Protein AF-A0A8T4NAD2-F1 (afdb_monomer)

Mean predicted aligned error: 4.67 Å

Radius of gyration: 14.49 Å; Cα contacts (8 Å, |Δi|>4): 57; chains: 1; bounding box: 30×14×42 Å

Foldseek 3Di:
DVVLLVVLVVLLVVLQVQLVVLQVCLVVVVDDPPDHSVNSNVSSVVSNVVSVVSVVVSVVVVVD

Structure (mmCIF, N/CA/C/O backbone):
data_AF-A0A8T4NAD2-F1
#
_entry.id   AF-A0A8T4NAD2-F1
#
loop_
_atom_site.group_PDB
_atom_site.id
_atom_site.type_symbol
_atom_site.label_atom_id
_atom_site.label_alt_id
_atom_site.label_comp_id
_atom_site.label_asym_id
_atom_site.label_entity_id
_atom_site.label_seq_id
_atom_site.pdbx_PDB_ins_code
_atom_site.Cartn_x
_atom_site.Cartn_y
_atom_site.Cartn_z
_atom_site.occupancy
_atom_site.B_iso_or_equiv
_atom_site.auth_seq_id
_atom_site.auth_comp_id
_atom_site.auth_asym_id
_atom_site.auth_atom_id
_atom_site.pdbx_PDB_model_num
ATOM 1 N N . MET A 1 1 ? -14.682 6.030 19.999 1.00 68.31 1 MET A N 1
ATOM 2 C CA . MET A 1 1 ? -13.951 4.924 19.335 1.00 68.31 1 MET A CA 1
ATOM 3 C C . MET A 1 1 ? -14.302 4.748 17.857 1.00 68.31 1 MET A C 1
ATOM 5 O O . MET A 1 1 ? -13.400 4.827 17.030 1.00 68.31 1 MET A O 1
ATOM 9 N N . VAL A 1 2 ? -15.585 4.638 17.491 1.00 80.06 2 VAL A N 1
ATOM 10 C CA . VAL A 1 2 ? -16.050 4.348 16.111 1.00 80.06 2 VAL A CA 1
ATOM 11 C C . VAL A 1 2 ? -15.454 5.259 15.017 1.00 80.06 2 VAL A C 1
ATOM 13 O O . VAL A 1 2 ? -15.033 4.781 13.963 1.00 80.06 2 VAL A O 1
ATOM 16 N N 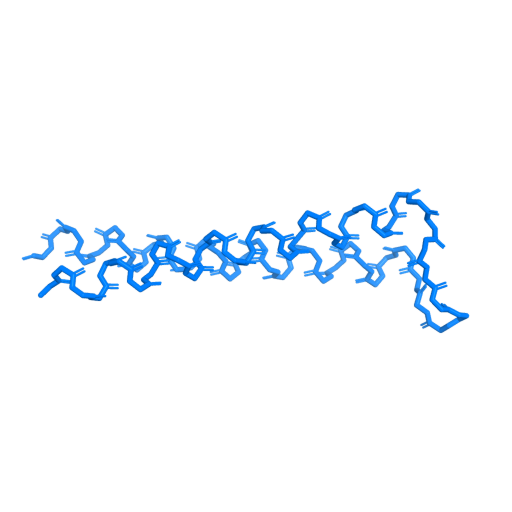. LYS A 1 3 ? -15.340 6.576 15.261 1.00 88.88 3 LYS A N 1
ATOM 17 C CA . LYS A 1 3 ? -14.753 7.523 14.287 1.00 88.88 3 LYS A CA 1
ATOM 1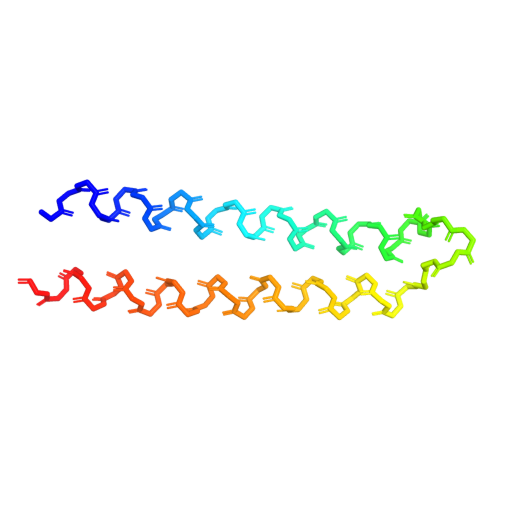8 C C . LYS A 1 3 ? -13.274 7.228 13.982 1.00 88.88 3 LYS A C 1
ATOM 20 O O . LYS A 1 3 ? -12.854 7.349 12.831 1.00 88.88 3 LYS A O 1
ATOM 25 N N . ARG A 1 4 ? -12.492 6.827 14.994 1.00 89.75 4 ARG A N 1
ATOM 26 C CA . ARG A 1 4 ? -11.057 6.515 14.860 1.00 89.75 4 ARG A CA 1
ATOM 27 C C . ARG A 1 4 ? -10.852 5.236 14.055 1.00 89.75 4 ARG A C 1
ATOM 29 O O . ARG A 1 4 ? -10.028 5.222 13.148 1.00 89.75 4 ARG A O 1
ATOM 36 N N . GLU A 1 5 ? -11.647 4.204 14.322 1.00 92.38 5 GLU A N 1
ATOM 37 C CA . GLU A 1 5 ? -11.605 2.954 13.558 1.00 92.38 5 GLU A CA 1
ATOM 38 C C . GLU A 1 5 ? -11.980 3.152 12.092 1.00 92.38 5 GLU A C 1
ATOM 40 O O . GLU A 1 5 ? -11.276 2.678 11.202 1.00 92.38 5 GLU A O 1
ATOM 45 N N . LYS A 1 6 ? -13.066 3.891 11.825 1.00 93.94 6 LYS A N 1
ATOM 46 C CA . LYS A 1 6 ? -13.499 4.19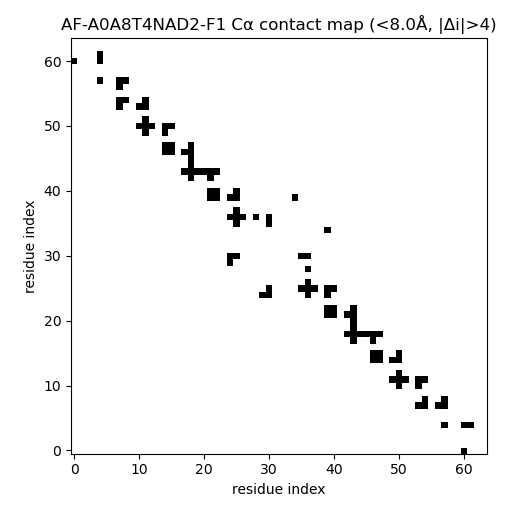3 10.455 1.00 93.94 6 LYS A CA 1
ATOM 47 C C . LYS A 1 6 ? -12.412 4.950 9.687 1.00 93.94 6 LYS A C 1
ATOM 49 O O . LYS A 1 6 ? -12.163 4.648 8.521 1.00 93.94 6 LYS A O 1
ATOM 54 N N . ARG A 1 7 ? -11.730 5.894 10.349 1.00 95.25 7 ARG A N 1
ATOM 55 C CA . ARG A 1 7 ? -10.591 6.622 9.772 1.00 95.25 7 ARG A CA 1
ATOM 56 C C . ARG A 1 7 ? -9.423 5.685 9.456 1.00 95.25 7 ARG A C 1
ATOM 58 O O . ARG A 1 7 ? -8.926 5.736 8.337 1.00 95.25 7 ARG A O 1
ATOM 65 N N . LEU A 1 8 ? -9.035 4.813 10.388 1.00 94.44 8 LEU A N 1
ATOM 66 C CA . LEU A 1 8 ? -7.945 3.852 10.181 1.00 94.44 8 LEU A CA 1
ATOM 67 C C . LEU A 1 8 ? -8.243 2.887 9.029 1.00 94.44 8 LEU A C 1
ATOM 69 O O . LEU A 1 8 ? -7.399 2.719 8.156 1.00 94.44 8 LEU A O 1
ATOM 73 N N . LYS A 1 9 ? -9.458 2.327 8.955 1.00 95.06 9 LYS A N 1
ATOM 74 C CA . LYS A 1 9 ? -9.873 1.471 7.829 1.00 95.06 9 LYS A CA 1
ATOM 75 C C . LYS A 1 9 ? -9.761 2.194 6.484 1.00 95.06 9 LYS A C 1
ATOM 77 O O . LYS A 1 9 ? -9.234 1.630 5.531 1.00 95.06 9 LYS A O 1
ATOM 82 N N . LYS A 1 10 ? -10.212 3.455 6.414 1.00 96.81 10 LYS A N 1
ATOM 83 C CA . LYS A 1 10 ? -10.101 4.270 5.193 1.00 96.81 10 LYS A CA 1
ATOM 84 C C . LYS A 1 10 ? -8.639 4.522 4.809 1.00 96.81 10 LYS A C 1
ATOM 86 O O . LYS A 1 10 ? -8.306 4.449 3.632 1.00 96.81 10 LYS A O 1
ATOM 91 N N . GLN A 1 11 ? -7.778 4.801 5.788 1.00 96.12 11 GLN A N 1
ATOM 92 C CA . GLN A 1 11 ? -6.345 4.998 5.556 1.00 96.12 11 GLN A CA 1
ATOM 93 C C . GLN A 1 11 ? -5.680 3.722 5.034 1.00 96.12 11 GLN A C 1
ATOM 95 O O . GLN A 1 11 ? -5.002 3.789 4.018 1.00 96.12 11 GLN A O 1
ATOM 100 N N . ILE A 1 12 ? -5.930 2.570 5.665 1.00 96.69 12 ILE A N 1
ATOM 101 C CA . ILE A 1 12 ? -5.410 1.266 5.220 1.00 96.69 12 ILE A CA 1
ATOM 102 C C . ILE A 1 12 ? -5.813 0.999 3.766 1.00 96.69 12 ILE A C 1
ATOM 104 O O . ILE A 1 12 ? -4.951 0.725 2.939 1.00 96.69 12 ILE A O 1
ATOM 108 N N . GLY A 1 13 ? -7.101 1.149 3.436 1.00 96.62 13 GLY A N 1
ATOM 109 C CA . GLY A 1 13 ? -7.581 0.948 2.067 1.00 96.62 13 GLY A CA 1
ATOM 110 C C . GLY A 1 13 ? -6.907 1.884 1.062 1.00 96.62 13 GLY A C 1
ATOM 111 O O . GLY A 1 13 ? -6.454 1.444 0.013 1.00 96.62 13 GLY A O 1
ATOM 112 N N . SER A 1 14 ? -6.771 3.168 1.406 1.00 97.31 14 SER A N 1
ATOM 113 C CA . SER A 1 14 ? -6.118 4.149 0.534 1.00 97.31 14 SER A CA 1
ATOM 114 C C . SER A 1 14 ? -4.635 3.850 0.299 1.00 97.31 14 SER A C 1
ATOM 116 O O . SER A 1 14 ? -4.152 4.079 -0.807 1.00 97.31 14 SER A O 1
ATOM 118 N N . LEU A 1 15 ? -3.920 3.368 1.318 1.00 97.50 15 LEU A N 1
ATOM 119 C CA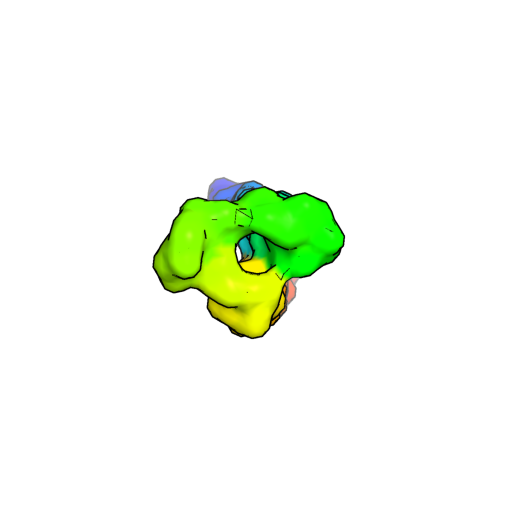 . LEU A 1 15 ? -2.508 2.988 1.214 1.00 97.50 15 LEU A CA 1
ATOM 120 C C . LEU A 1 15 ? -2.338 1.756 0.317 1.00 97.50 15 LEU A C 1
ATOM 122 O O . LEU A 1 15 ? -1.495 1.761 -0.574 1.00 97.50 15 LEU A O 1
ATOM 126 N N . LEU A 1 16 ? -3.187 0.737 0.483 1.00 96.94 16 LEU A N 1
ATOM 127 C CA . LEU A 1 16 ? -3.158 -0.463 -0.362 1.00 96.94 16 LEU A CA 1
ATOM 128 C C . LEU A 1 16 ? -3.483 -0.148 -1.830 1.00 96.94 16 LEU A C 1
ATOM 130 O O . LEU A 1 16 ? -2.834 -0.670 -2.733 1.00 96.94 16 LEU A O 1
ATOM 134 N N . GLU A 1 17 ? -4.438 0.748 -2.084 1.00 97.25 17 GLU A N 1
ATOM 135 C CA . GLU A 1 17 ? -4.738 1.211 -3.443 1.00 97.25 17 GLU A CA 1
ATOM 136 C C . GLU A 1 17 ? -3.564 1.974 -4.074 1.00 97.25 17 GLU A C 1
ATOM 138 O O . GLU A 1 17 ? -3.295 1.825 -5.268 1.00 97.25 17 GLU A O 1
ATOM 143 N N . GLN A 1 18 ? -2.828 2.772 -3.293 1.00 95.00 18 GLN A N 1
ATOM 144 C CA . GLN A 1 18 ? -1.606 3.422 -3.775 1.00 95.00 18 GLN A CA 1
ATOM 145 C C . GLN A 1 18 ? -0.517 2.393 -4.087 1.00 95.00 18 GLN A C 1
ATOM 147 O O . GLN A 1 18 ? 0.023 2.422 -5.194 1.00 95.00 18 GLN A O 1
ATOM 152 N N . ALA A 1 19 ? -0.266 1.436 -3.190 1.00 95.38 19 ALA A N 1
ATOM 153 C CA . ALA A 1 19 ? 0.681 0.349 -3.433 1.00 95.38 19 ALA A CA 1
ATOM 154 C C . ALA A 1 19 ? 0.363 -0.399 -4.736 1.00 95.38 19 ALA A C 1
ATOM 156 O O . ALA A 1 19 ? 1.231 -0.568 -5.593 1.00 95.38 19 ALA A O 1
ATOM 157 N N . LYS A 1 20 ? -0.913 -0.746 -4.953 1.00 95.56 20 LYS A N 1
ATOM 158 C CA . LYS A 1 20 ? -1.377 -1.393 -6.186 1.00 95.56 20 LYS A CA 1
ATOM 159 C C . LYS A 1 20 ? -1.098 -0.545 -7.428 1.00 95.56 20 LYS A C 1
ATOM 161 O O . LYS A 1 20 ? -0.597 -1.067 -8.420 1.00 95.56 20 LYS A O 1
ATOM 166 N N . LYS A 1 21 ? -1.371 0.764 -7.387 1.00 93.50 21 LYS A N 1
ATOM 167 C CA . LYS A 1 21 ? -1.062 1.676 -8.504 1.00 93.50 21 LYS A CA 1
ATOM 168 C C . LYS A 1 21 ? 0.432 1.707 -8.820 1.00 93.50 21 LYS A C 1
ATOM 170 O O . LYS A 1 21 ? 0.793 1.729 -9.993 1.00 93.50 21 LYS A O 1
ATOM 175 N N . HIS A 1 22 ? 1.290 1.709 -7.803 1.00 92.62 22 HIS A N 1
ATOM 176 C CA . HIS A 1 22 ? 2.739 1.709 -7.994 1.00 92.62 22 HIS A CA 1
ATOM 177 C C . HIS A 1 22 ? 3.255 0.370 -8.536 1.00 92.62 22 HIS A C 1
ATOM 179 O O . HIS A 1 22 ? 4.050 0.386 -9.472 1.00 92.62 22 HIS A O 1
ATOM 185 N N . ARG A 1 23 ? 2.710 -0.772 -8.090 1.00 91.88 23 ARG A N 1
ATOM 186 C CA . ARG A 1 23 ? 2.985 -2.080 -8.714 1.00 91.88 23 ARG A CA 1
ATOM 187 C C . ARG A 1 23 ? 2.609 -2.094 -10.197 1.00 91.88 23 ARG A C 1
ATOM 189 O O . ARG A 1 23 ? 3.433 -2.447 -11.030 1.00 91.88 23 ARG A O 1
ATOM 196 N N . VAL A 1 24 ? 1.421 -1.595 -10.549 1.00 91.62 24 VAL A N 1
ATOM 197 C CA . VAL A 1 24 ? 0.997 -1.490 -11.958 1.00 91.62 24 VAL A CA 1
ATOM 198 C C . VAL A 1 24 ? 1.934 -0.581 -12.761 1.00 91.62 24 VAL A C 1
ATOM 200 O O . VAL A 1 24 ? 2.253 -0.896 -13.904 1.00 91.62 24 VAL A O 1
ATOM 203 N N . LYS A 1 25 ? 2.418 0.534 -12.198 1.00 89.06 25 LYS A N 1
ATOM 204 C CA . LYS A 1 25 ? 3.416 1.392 -12.869 1.00 89.06 25 LYS A CA 1
ATOM 205 C C . LYS A 1 25 ? 4.743 0.667 -13.098 1.00 89.06 25 LYS A C 1
ATOM 207 O O . LYS A 1 25 ? 5.306 0.788 -14.183 1.00 89.06 25 LYS A O 1
ATOM 212 N N . ALA A 1 26 ? 5.202 -0.102 -12.111 1.00 88.81 26 ALA A N 1
ATOM 213 C CA . ALA A 1 26 ? 6.403 -0.926 -12.211 1.00 88.81 26 ALA A CA 1
ATOM 214 C C . ALA A 1 26 ? 6.268 -2.013 -13.294 1.00 88.81 26 ALA A C 1
ATOM 216 O O . ALA A 1 26 ? 7.212 -2.260 -14.041 1.00 88.81 26 ALA A O 1
ATOM 217 N N . GLU A 1 27 ? 5.095 -2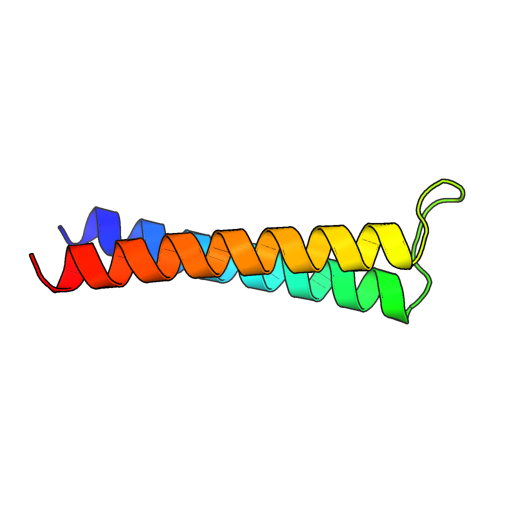.642 -13.394 1.00 86.19 27 GLU A N 1
ATOM 218 C CA . GLU A 1 27 ? 4.795 -3.685 -14.383 1.00 86.19 27 GLU A CA 1
ATOM 219 C C . GLU A 1 27 ? 4.627 -3.126 -15.799 1.00 86.19 27 GLU A C 1
ATOM 221 O O . GLU A 1 27 ? 5.158 -3.680 -16.755 1.00 86.19 27 GLU A O 1
ATOM 226 N N . THR A 1 28 ? 3.909 -2.012 -15.944 1.00 85.75 28 THR A N 1
ATOM 227 C CA . THR A 1 28 ? 3.572 -1.428 -17.255 1.00 85.75 28 THR A CA 1
ATOM 228 C C . THR A 1 28 ? 4.662 -0.523 -17.825 1.00 85.75 28 THR A C 1
ATOM 230 O O . THR A 1 28 ? 4.483 0.029 -18.909 1.00 85.75 28 THR A O 1
ATOM 233 N N . GLY A 1 29 ? 5.763 -0.311 -17.095 1.00 69.75 2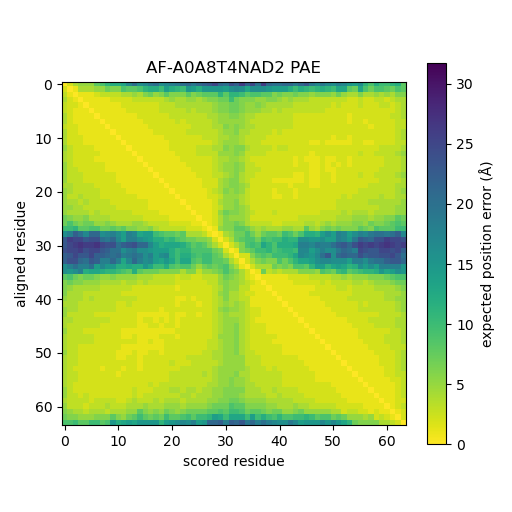9 GLY A N 1
ATOM 234 C CA . GLY A 1 29 ? 6.814 0.630 -17.491 1.00 69.75 29 GLY A CA 1
ATOM 235 C C . GLY A 1 29 ? 6.326 2.082 -17.576 1.00 69.75 29 GLY A C 1
ATOM 236 O O . GLY A 1 29 ? 6.992 2.921 -18.176 1.00 69.75 29 GLY A O 1
ATOM 237 N N . LYS A 1 30 ? 5.165 2.402 -16.984 1.00 65.56 30 LYS A N 1
ATOM 238 C CA . LYS A 1 30 ? 4.624 3.765 -16.911 1.00 65.56 30 LYS A CA 1
ATOM 239 C C . LYS A 1 30 ? 5.371 4.565 -15.839 1.00 65.56 30 LYS A C 1
ATOM 241 O O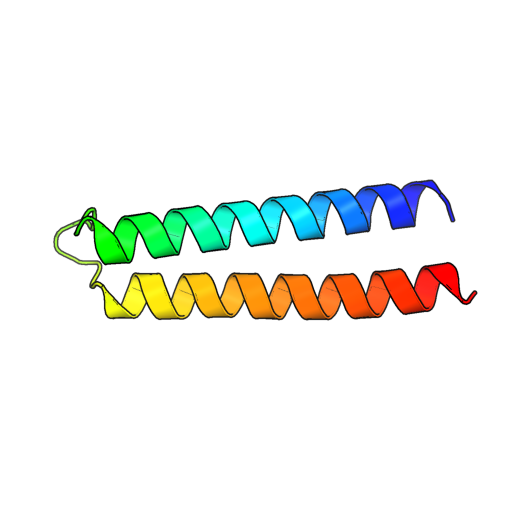 . LYS A 1 30 ? 4.835 4.845 -14.766 1.00 65.56 30 LYS A O 1
ATOM 246 N N . GLY A 1 31 ? 6.613 4.923 -16.146 1.00 58.38 31 GLY A N 1
ATOM 247 C CA . GLY A 1 31 ? 7.438 5.886 -15.421 1.00 58.38 31 GLY A CA 1
ATOM 248 C C . GLY A 1 31 ? 7.843 7.027 -16.350 1.00 58.38 31 GLY A C 1
ATOM 249 O O . GLY A 1 31 ? 8.058 6.818 -17.542 1.00 58.38 31 GLY A O 1
ATOM 250 N N . SER A 1 32 ? 7.923 8.248 -15.824 1.00 60.59 32 SER A N 1
ATOM 251 C CA . SER A 1 32 ? 8.674 9.315 -16.493 1.00 60.59 32 SER A CA 1
ATOM 252 C C . SER A 1 32 ? 10.136 8.878 -16.658 1.00 60.59 32 SER A C 1
ATOM 254 O O . SER A 1 32 ? 10.586 7.977 -15.953 1.00 60.59 32 SER A O 1
ATOM 256 N N . LYS A 1 33 ? 10.888 9.531 -17.554 1.00 59.19 33 LYS A N 1
ATOM 257 C CA . LYS A 1 33 ? 12.308 9.243 -17.843 1.00 59.19 33 LYS A CA 1
ATOM 258 C C . LYS A 1 33 ? 13.185 9.081 -16.581 1.00 59.19 33 LYS A C 1
ATOM 260 O O . LYS A 1 33 ? 14.175 8.362 -16.628 1.00 59.19 33 LYS A O 1
ATOM 265 N N . ASP A 1 34 ? 12.770 9.688 -15.466 1.00 66.12 34 ASP A N 1
ATOM 266 C CA . ASP A 1 34 ? 13.485 9.725 -14.186 1.00 66.12 34 ASP A CA 1
ATOM 267 C C . ASP A 1 34 ? 12.978 8.725 -13.124 1.00 66.12 34 ASP A C 1
ATOM 269 O O . ASP A 1 34 ? 13.493 8.706 -12.009 1.00 66.12 34 ASP A O 1
ATOM 273 N N . THR A 1 35 ? 11.963 7.898 -13.415 1.00 74.06 35 THR A N 1
ATOM 274 C CA . THR A 1 35 ? 11.438 6.901 -12.457 1.00 74.06 35 THR A CA 1
ATOM 275 C C . THR A 1 35 ? 11.610 5.477 -12.968 1.00 74.06 35 THR A C 1
ATOM 277 O O . THR A 1 35 ? 11.022 5.076 -13.972 1.00 74.06 35 THR A O 1
ATOM 280 N N . THR A 1 36 ? 12.410 4.687 -12.250 1.00 82.69 36 THR A N 1
ATOM 281 C CA . THR A 1 36 ? 12.689 3.289 -12.590 1.00 82.69 36 THR A CA 1
ATOM 282 C C . THR A 1 36 ? 11.618 2.348 -12.040 1.00 82.69 36 THR A C 1
ATOM 284 O O . THR A 1 36 ? 10.872 2.667 -11.111 1.00 82.69 36 THR A O 1
ATOM 287 N N . LYS A 1 37 ? 11.558 1.134 -12.595 1.00 86.31 37 LYS A N 1
ATOM 288 C CA . LYS A 1 37 ? 10.744 0.035 -12.054 1.00 86.31 37 LYS A CA 1
ATOM 289 C C . LYS A 1 37 ? 11.015 -0.190 -10.562 1.00 86.31 37 LYS A C 1
ATOM 291 O O . LYS A 1 37 ? 10.078 -0.356 -9.791 1.00 86.31 37 LYS A O 1
ATOM 296 N N . GLU A 1 38 ? 12.284 -0.160 -10.170 1.00 89.38 38 GLU A N 1
ATOM 297 C CA . GLU A 1 38 ? 12.733 -0.353 -8.787 1.00 89.38 38 GLU A CA 1
ATOM 298 C C . GLU A 1 38 ? 12.206 0.735 -7.856 1.00 89.38 38 GLU A C 1
ATOM 300 O O . GLU A 1 38 ? 11.714 0.421 -6.777 1.00 89.38 38 GLU A O 1
ATOM 305 N N . TYR A 1 39 ? 12.216 1.997 -8.299 1.00 90.12 39 TYR A N 1
ATOM 306 C CA . TYR A 1 39 ? 11.619 3.094 -7.541 1.00 90.12 39 TYR A CA 1
ATOM 307 C C . TYR A 1 39 ? 10.133 2.837 -7.260 1.00 90.12 39 TYR A C 1
ATOM 309 O O . TYR A 1 39 ? 9.674 2.973 -6.127 1.00 90.12 39 TYR A O 1
ATOM 317 N N . TRP A 1 40 ? 9.375 2.405 -8.272 1.00 91.25 40 TRP A N 1
ATOM 318 C CA . TRP A 1 40 ? 7.954 2.107 -8.097 1.00 91.25 40 TRP A CA 1
ATOM 319 C C . TRP A 1 40 ? 7.689 0.890 -7.208 1.00 91.25 40 TRP A C 1
ATOM 321 O O . TRP A 1 40 ? 6.710 0.897 -6.463 1.00 91.25 40 TRP A O 1
ATOM 331 N N . LEU A 1 41 ? 8.549 -0.129 -7.255 1.00 92.31 41 LEU A N 1
ATOM 332 C CA . LEU A 1 41 ? 8.465 -1.278 -6.353 1.00 92.31 41 LEU A CA 1
ATOM 333 C C . LEU A 1 41 ? 8.752 -0.870 -4.905 1.00 92.31 41 LEU A C 1
ATOM 335 O O . LEU A 1 41 ? 7.938 -1.159 -4.031 1.00 92.31 41 LEU A O 1
ATOM 339 N N . ALA A 1 42 ? 9.834 -0.126 -4.669 1.00 94.31 42 ALA A N 1
ATOM 340 C CA . ALA A 1 42 ? 10.186 0.368 -3.340 1.00 94.31 42 ALA A CA 1
ATOM 341 C C . ALA A 1 42 ? 9.073 1.246 -2.746 1.00 94.31 42 ALA A C 1
ATOM 343 O O . ALA A 1 42 ? 8.738 1.139 -1.565 1.00 94.31 42 ALA A O 1
ATOM 344 N N . GLU A 1 43 ? 8.446 2.090 -3.567 1.00 94.06 43 GLU A N 1
ATOM 345 C CA . GLU A 1 43 ? 7.352 2.938 -3.101 1.00 94.06 43 GLU A CA 1
ATOM 346 C C . GLU A 1 43 ? 6.079 2.127 -2.806 1.00 94.06 43 GLU A C 1
ATOM 348 O O . GLU A 1 43 ? 5.389 2.391 -1.819 1.00 94.06 43 GLU A O 1
ATOM 353 N N . ALA A 1 44 ? 5.786 1.087 -3.597 1.00 94.94 44 ALA A N 1
ATOM 354 C CA . ALA A 1 44 ? 4.694 0.162 -3.299 1.00 94.94 44 ALA A CA 1
ATOM 355 C C . ALA A 1 44 ? 4.904 -0.568 -1.962 1.00 94.94 44 ALA A C 1
ATOM 357 O O . ALA A 1 44 ? 3.974 -0.645 -1.155 1.00 94.94 44 ALA A O 1
ATOM 358 N N . GLU A 1 45 ? 6.121 -1.050 -1.702 1.00 96.44 45 GLU A N 1
ATOM 359 C CA . GLU A 1 45 ? 6.486 -1.711 -0.444 1.00 96.44 45 GLU A CA 1
ATOM 360 C C . GLU A 1 45 ? 6.320 -0.778 0.759 1.00 96.44 45 GLU A C 1
ATOM 362 O O . GLU A 1 45 ? 5.694 -1.156 1.752 1.00 96.44 45 GLU A O 1
ATOM 367 N N . ARG A 1 46 ? 6.769 0.478 0.651 1.00 96.62 46 ARG A N 1
ATOM 368 C CA . ARG A 1 46 ? 6.581 1.490 1.704 1.00 96.62 46 ARG A CA 1
ATOM 369 C C . ARG A 1 46 ? 5.110 1.713 2.041 1.00 96.62 46 ARG A C 1
ATOM 371 O O . ARG A 1 46 ? 4.750 1.797 3.218 1.00 96.62 46 ARG A O 1
ATOM 378 N N . PHE A 1 47 ? 4.238 1.797 1.036 1.00 96.69 47 PHE A N 1
ATOM 379 C CA . PHE A 1 47 ? 2.799 1.930 1.278 1.00 96.69 47 PHE A CA 1
ATOM 380 C C . PHE A 1 47 ? 2.202 0.688 1.952 1.00 96.69 47 PHE A C 1
ATOM 382 O O . PHE A 1 47 ? 1.350 0.822 2.836 1.00 96.69 47 PHE A O 1
ATOM 389 N N . GLU A 1 48 ? 2.664 -0.512 1.597 1.00 96.62 48 GLU A N 1
ATOM 390 C CA . GLU A 1 48 ? 2.249 -1.755 2.255 1.00 96.62 48 GLU A CA 1
ATOM 391 C C . GLU A 1 48 ? 2.704 -1.822 3.717 1.00 96.62 48 GLU A C 1
ATOM 393 O O . GLU A 1 48 ? 1.925 -2.223 4.587 1.00 96.62 48 GLU A O 1
ATOM 398 N N . GLU A 1 49 ? 3.926 -1.389 4.023 1.00 97.56 49 GLU A N 1
ATOM 399 C CA . GLU A 1 49 ? 4.416 -1.286 5.400 1.00 97.56 49 GLU A CA 1
ATOM 400 C C . GLU A 1 49 ? 3.594 -0.294 6.223 1.00 97.56 49 GLU A C 1
ATOM 402 O O . GLU A 1 49 ? 3.129 -0.621 7.320 1.00 97.56 49 GLU A O 1
ATOM 407 N N . GLN A 1 50 ? 3.316 0.891 5.673 1.00 96.31 50 GLN A N 1
ATOM 408 C CA . GLN A 1 50 ? 2.449 1.867 6.330 1.00 96.31 50 GLN A CA 1
ATOM 409 C C . GLN A 1 50 ? 1.046 1.298 6.579 1.00 96.31 50 GLN A C 1
ATOM 411 O O . GLN A 1 50 ? 0.477 1.506 7.656 1.00 96.31 50 GLN A O 1
ATOM 416 N N . ALA A 1 51 ? 0.486 0.553 5.622 1.00 96.56 51 ALA A N 1
ATOM 417 C CA . ALA A 1 51 ? -0.809 -0.101 5.783 1.00 96.56 51 ALA A CA 1
ATOM 418 C C . ALA A 1 51 ? -0.782 -1.135 6.922 1.00 96.56 51 ALA A C 1
ATOM 420 O O . ALA A 1 51 ? -1.696 -1.144 7.752 1.00 96.56 51 ALA A O 1
ATOM 421 N N . LYS A 1 52 ? 0.283 -1.945 7.024 1.00 96.50 52 LYS A N 1
ATOM 422 C CA . LYS A 1 52 ? 0.483 -2.913 8.120 1.00 96.50 52 LYS A CA 1
ATOM 423 C C . LYS A 1 52 ? 0.554 -2.224 9.483 1.00 96.50 52 LYS A C 1
ATOM 425 O O . LYS A 1 52 ? -0.097 -2.674 10.426 1.00 96.50 52 LYS A O 1
ATOM 430 N N . GLU A 1 53 ? 1.278 -1.113 9.599 1.00 96.81 53 GLU A N 1
ATOM 431 C CA . GLU A 1 53 ? 1.352 -0.353 10.854 1.00 96.81 53 GLU A CA 1
ATOM 432 C C . GLU A 1 53 ? -0.010 0.225 11.261 1.00 96.81 53 GLU A C 1
ATOM 434 O O . GLU A 1 53 ? -0.407 0.159 12.430 1.00 96.81 53 GLU A O 1
ATOM 439 N N . ARG A 1 54 ? -0.793 0.729 10.300 1.00 94.69 54 ARG A N 1
ATOM 440 C CA . ARG A 1 54 ? -2.161 1.192 10.579 1.00 94.69 54 ARG A CA 1
ATOM 441 C C . ARG A 1 54 ? -3.110 0.049 10.928 1.00 94.69 54 ARG A C 1
ATOM 443 O O . ARG A 1 54 ? -3.957 0.247 11.802 1.00 94.69 54 ARG A O 1
ATOM 450 N N . ASP A 1 55 ? -2.949 -1.137 10.343 1.00 95.06 55 ASP A N 1
ATOM 451 C CA . ASP A 1 55 ? -3.712 -2.328 10.739 1.00 95.06 55 ASP A CA 1
ATOM 452 C C . ASP A 1 55 ? -3.381 -2.758 12.176 1.00 95.06 55 ASP A C 1
ATOM 454 O O . ASP A 1 55 ? -4.290 -2.982 12.979 1.00 95.06 55 ASP A O 1
ATOM 458 N N . LYS A 1 56 ? -2.098 -2.763 12.567 1.00 96.00 56 LYS A N 1
ATOM 459 C CA . LYS A 1 56 ? -1.688 -3.010 13.963 1.00 96.00 56 LYS A CA 1
ATOM 460 C C . LYS A 1 56 ? -2.356 -2.024 14.924 1.00 96.00 56 LYS A C 1
ATOM 462 O O . LYS A 1 56 ? -2.878 -2.433 15.963 1.00 96.00 56 LYS A O 1
ATOM 467 N N . MET A 1 57 ? -2.394 -0.735 14.577 1.00 93.88 57 MET A N 1
ATOM 468 C CA . MET A 1 57 ? -3.098 0.275 15.376 1.00 93.88 57 MET A CA 1
ATOM 469 C C . MET A 1 57 ? -4.603 0.011 15.443 1.00 93.88 57 MET A C 1
ATOM 471 O O . MET A 1 57 ? -5.184 0.119 16.520 1.00 93.88 57 MET A O 1
ATOM 475 N N . LEU A 1 58 ? -5.235 -0.364 14.329 1.00 93.50 58 LEU A N 1
ATOM 476 C CA . LEU A 1 58 ? -6.657 -0.706 14.293 1.00 93.50 58 LEU A CA 1
ATOM 477 C C . LEU A 1 58 ? -6.969 -1.898 15.207 1.00 93.50 58 LEU A C 1
ATOM 479 O O . LEU A 1 58 ? -7.946 -1.849 15.951 1.00 93.50 58 LEU A O 1
ATOM 483 N N . ARG A 1 59 ? -6.125 -2.936 15.208 1.00 92.94 59 ARG A N 1
ATOM 484 C CA . ARG A 1 59 ? -6.260 -4.088 16.114 1.00 92.94 59 ARG A CA 1
ATOM 485 C C . ARG A 1 59 ? -6.136 -3.688 17.580 1.00 92.94 59 ARG A C 1
ATOM 487 O O . ARG A 1 59 ? -6.886 -4.206 18.397 1.00 92.94 59 ARG A O 1
ATOM 494 N N . ARG A 1 60 ? -5.219 -2.773 17.914 1.00 92.19 60 ARG A N 1
ATOM 495 C CA . ARG A 1 60 ? -5.094 -2.233 19.278 1.00 92.19 60 ARG A CA 1
ATOM 496 C C . ARG A 1 60 ? -6.344 -1.457 19.684 1.00 92.19 60 ARG A C 1
ATOM 498 O O . ARG A 1 60 ? -6.848 -1.695 20.768 1.00 92.19 60 ARG A O 1
ATOM 505 N N . VAL A 1 61 ? -6.876 -0.608 18.799 1.00 88.88 61 VAL A N 1
ATOM 506 C CA . VAL A 1 61 ? -8.110 0.152 19.070 1.00 88.88 61 VAL A CA 1
ATOM 507 C C . VAL A 1 61 ? -9.306 -0.772 19.290 1.00 88.88 61 VAL A C 1
ATOM 509 O O . VAL A 1 61 ? -10.071 -0.507 20.196 1.00 88.88 61 VAL A O 1
ATOM 512 N N . LYS A 1 62 ? -9.447 -1.858 18.520 1.00 84.50 62 LYS A N 1
ATOM 513 C CA . LYS A 1 62 ? -10.545 -2.826 18.695 1.00 84.50 62 LYS A CA 1
ATOM 514 C C . LYS A 1 62 ? -10.466 -3.654 19.982 1.00 84.50 62 LYS A C 1
ATOM 516 O O . LYS A 1 62 ? -11.452 -4.279 20.353 1.00 84.50 62 LYS A O 1
ATOM 521 N N . LYS A 1 63 ? -9.273 -3.769 20.573 1.00 82.62 63 LYS A N 1
ATOM 522 C CA . LYS A 1 63 ? -9.045 -4.503 21.826 1.00 82.62 63 LYS A CA 1
ATOM 523 C C . LYS A 1 63 ? -9.259 -3.630 23.067 1.00 82.62 63 LYS A C 1
ATOM 525 O O . LYS A 1 63 ? -9.345 -4.188 24.154 1.00 82.62 63 LYS A O 1
ATOM 530 N N . SER A 1 64 ? -9.254 -2.304 22.907 1.00 64.56 64 SER A N 1
ATOM 531 C CA . SER A 1 64 ? -9.554 -1.316 23.955 1.00 64.56 64 SER A CA 1
ATOM 532 C C . SER A 1 64 ? -11.043 -1.009 23.988 1.00 64.56 64 SER A C 1
ATOM 534 O O . SER A 1 64 ? -11.537 -0.751 25.102 1.00 64.56 64 SER A O 1
#

Sequence (64 aa):
MVKREKRLKK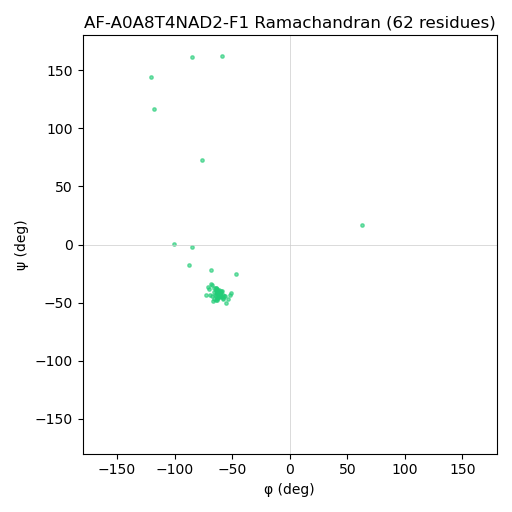QIGSLLEQAKKHRVKAETGKGSKDTTKEYWLAEAERFEEQAKERDKMLRRVKKS

Secondary structure (DSSP, 8-state):
-HHHHHHHHHHHHHHHHHHHHHHHHHHHT---TT--HHHHHHHHHHHHHHHHHHHHHHHHHHH-

Solvent-accessible surfac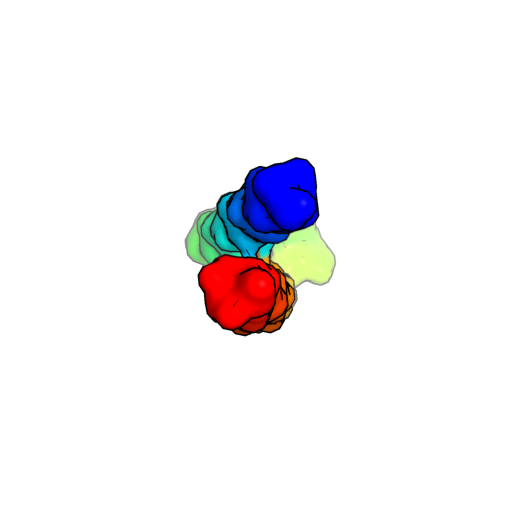e area (backbone atoms only — not comparable to full-atom values): 3378 Å² total; per-residue (Å²): 112,71,69,60,49,56,49,38,54,52,48,30,53,53,27,47,53,49,18,52,53,26,44,50,28,35,73,70,64,66,48,60,101,89,47,52,49,65,57,27,45,56,52,17,50,52,27,46,51,52,24,50,55,41,48,54,50,44,54,51,60,76,74,106

pLDDT: mean 89.01, std 10.58, range [58.38, 97.56]